Protein AF-A0A1Y2BZJ3-F1 (afdb_monomer)

Organism: NCBI:txid329046

pLDDT: mean 84.86, std 12.44, range [34.09, 96.0]

Structure (mmCIF, N/CA/C/O backbone):
data_AF-A0A1Y2BZJ3-F1
#
_entry.id   AF-A0A1Y2BZJ3-F1
#
loop_
_atom_site.group_PDB
_atom_site.id
_atom_site.type_symbol
_atom_site.label_atom_id
_atom_site.label_alt_id
_atom_site.label_comp_id
_atom_site.label_asym_id
_atom_site.label_entity_id
_atom_site.label_seq_id
_atom_site.pdbx_PDB_ins_code
_atom_site.Cartn_x
_atom_site.Cartn_y
_atom_site.Cartn_z
_atom_site.occupancy
_atom_site.B_iso_or_equiv
_atom_site.auth_seq_id
_atom_site.auth_comp_id
_atom_site.auth_asym_id
_atom_site.auth_atom_id
_atom_site.pdbx_PDB_model_num
ATOM 1 N N . MET A 1 1 ? -20.336 5.345 6.394 1.00 34.09 1 MET A N 1
ATOM 2 C CA . MET A 1 1 ? -19.245 5.404 7.391 1.00 34.09 1 MET A CA 1
ATOM 3 C C . MET A 1 1 ? -18.033 4.816 6.707 1.00 34.09 1 MET A C 1
ATOM 5 O O . MET A 1 1 ? -17.902 3.600 6.674 1.00 34.09 1 MET A O 1
ATOM 9 N N . ASP A 1 2 ? -17.204 5.658 6.100 1.00 46.62 2 ASP A N 1
ATOM 10 C CA . ASP A 1 2 ? -16.073 5.178 5.307 1.00 46.62 2 ASP A CA 1
ATOM 11 C C . ASP A 1 2 ? -14.853 5.127 6.207 1.00 46.62 2 ASP A C 1
ATOM 13 O O . ASP A 1 2 ? -14.389 6.162 6.692 1.00 46.62 2 ASP A O 1
ATOM 17 N N . CYS A 1 3 ? -14.366 3.918 6.470 1.00 55.84 3 CYS A N 1
ATOM 18 C CA . CYS A 1 3 ? -13.227 3.736 7.342 1.00 55.84 3 CYS A CA 1
ATOM 19 C C . CYS A 1 3 ? -11.933 3.623 6.541 1.00 55.84 3 CYS A C 1
ATOM 21 O O . CYS A 1 3 ? -11.613 2.575 5.982 1.00 55.84 3 CYS A O 1
ATOM 23 N N . ARG A 1 4 ? -11.217 4.748 6.449 1.00 67.31 4 ARG A N 1
ATOM 24 C CA . ARG A 1 4 ? -9.963 4.887 5.703 1.00 67.31 4 ARG A CA 1
ATOM 25 C C . ARG A 1 4 ? -8.792 4.825 6.666 1.00 67.31 4 ARG A C 1
ATOM 27 O O . ARG A 1 4 ? -8.526 5.783 7.387 1.00 67.31 4 ARG A O 1
ATOM 34 N N . HIS A 1 5 ? -8.109 3.688 6.684 1.00 76.19 5 HIS A N 1
ATOM 35 C CA . HIS A 1 5 ? -6.996 3.465 7.606 1.00 76.19 5 HIS A CA 1
ATOM 36 C C . HIS A 1 5 ? -5.624 3.635 6.962 1.00 76.19 5 HIS A C 1
ATOM 38 O O . HIS A 1 5 ? -4.676 3.894 7.692 1.00 76.19 5 HIS A O 1
ATOM 44 N N . ASP A 1 6 ? -5.521 3.549 5.629 1.00 82.62 6 ASP A N 1
ATOM 45 C CA . ASP A 1 6 ? -4.274 3.723 4.865 1.00 82.62 6 ASP A CA 1
ATOM 46 C C . ASP A 1 6 ? -3.073 2.998 5.508 1.00 82.62 6 ASP A C 1
ATOM 48 O O . ASP A 1 6 ? -2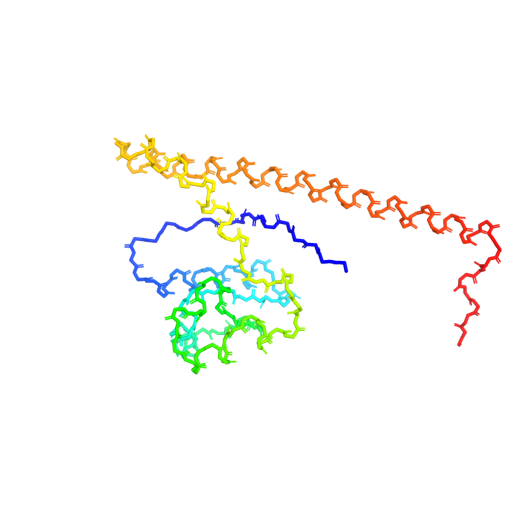.018 3.592 5.731 1.00 82.62 6 ASP A O 1
ATOM 52 N N . ILE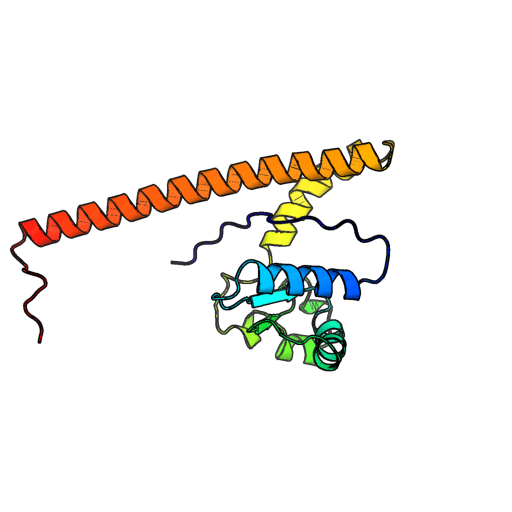 A 1 7 ? -3.272 1.734 5.89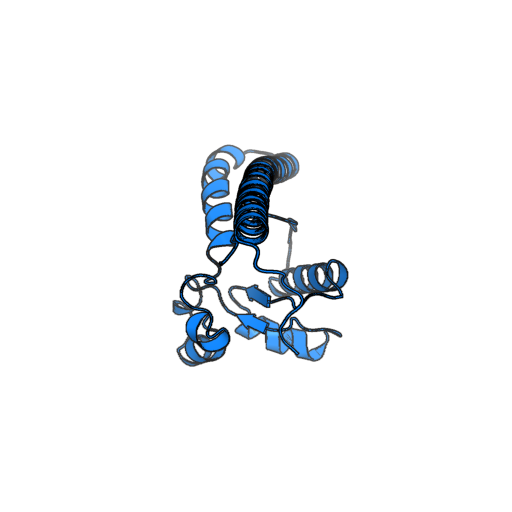7 1.00 89.19 7 ILE A N 1
ATOM 53 C CA . ILE A 1 7 ? -2.239 0.919 6.544 1.00 89.19 7 ILE A CA 1
ATOM 54 C C . ILE A 1 7 ? -1.358 0.317 5.454 1.00 89.19 7 ILE A C 1
ATOM 56 O O . ILE A 1 7 ? -1.861 -0.332 4.535 1.00 89.19 7 ILE A O 1
ATOM 60 N N . VAL A 1 8 ? -0.047 0.503 5.579 1.00 89.94 8 VAL A N 1
ATOM 61 C CA . VAL A 1 8 ? 0.931 -0.176 4.727 1.00 89.94 8 VAL A CA 1
ATOM 62 C C . VAL A 1 8 ? 1.008 -1.635 5.157 1.00 89.94 8 VAL A C 1
ATOM 64 O O . VAL A 1 8 ? 1.306 -1.923 6.312 1.00 89.94 8 VAL A O 1
ATOM 67 N N . LEU A 1 9 ? 0.700 -2.551 4.240 1.00 90.06 9 LEU A N 1
ATOM 68 C CA . LEU A 1 9 ? 0.670 -3.985 4.541 1.00 90.06 9 LEU A CA 1
ATOM 69 C C . LEU A 1 9 ? 1.942 -4.712 4.113 1.00 90.06 9 LEU A C 1
ATOM 71 O O . LEU A 1 9 ? 2.339 -5.690 4.742 1.00 90.06 9 LEU A O 1
ATOM 75 N N . ARG A 1 10 ? 2.545 -4.276 3.007 1.00 88.88 10 ARG A N 1
ATOM 76 C CA . ARG A 1 10 ? 3.713 -4.920 2.423 1.00 88.88 10 ARG A CA 1
ATOM 77 C C . ARG A 1 10 ? 4.482 -3.936 1.557 1.00 88.88 10 ARG A C 1
ATOM 79 O O . ARG A 1 10 ? 3.885 -3.078 0.910 1.00 88.88 10 ARG A O 1
ATOM 86 N N . LEU A 1 11 ? 5.796 -4.112 1.543 1.00 88.44 11 LEU A N 1
ATOM 87 C CA . LEU A 1 11 ? 6.720 -3.453 0.635 1.00 88.44 11 LEU A CA 1
ATOM 88 C C . LEU A 1 11 ? 7.351 -4.512 -0.253 1.00 88.44 11 LEU A C 1
ATOM 90 O O . LEU A 1 11 ? 7.653 -5.610 0.213 1.00 88.44 11 LEU A O 1
ATOM 94 N N . TYR A 1 12 ? 7.526 -4.174 -1.521 1.00 87.31 12 TYR A N 1
ATOM 95 C CA . TYR A 1 12 ? 8.283 -4.990 -2.453 1.00 87.31 12 TYR A CA 1
ATOM 96 C C . TYR A 1 12 ? 9.445 -4.153 -2.937 1.00 87.31 12 TYR A C 1
ATOM 98 O O . TYR A 1 12 ? 9.250 -3.006 -3.345 1.00 87.31 12 TYR A O 1
ATOM 106 N N . ASP A 1 13 ? 10.626 -4.748 -2.892 1.00 86.12 13 ASP A N 1
ATOM 107 C CA . ASP A 1 13 ? 11.761 -4.226 -3.620 1.00 86.12 13 ASP A CA 1
ATOM 108 C C . ASP A 1 13 ? 11.697 -4.777 -5.043 1.00 86.12 13 ASP A C 1
ATOM 110 O O . ASP A 1 13 ? 11.702 -5.992 -5.249 1.00 86.12 13 ASP A O 1
ATOM 114 N N . ALA A 1 14 ? 11.516 -3.888 -6.012 1.00 77.81 14 ALA A N 1
ATOM 115 C CA . ALA A 1 14 ? 11.336 -4.256 -7.406 1.00 77.81 14 ALA A CA 1
ATOM 116 C C . ALA A 1 14 ? 12.514 -3.721 -8.209 1.00 77.81 14 ALA A C 1
ATOM 118 O O . ALA A 1 14 ? 12.539 -2.549 -8.581 1.00 77.81 14 ALA A O 1
ATOM 119 N N . ASP A 1 15 ? 13.469 -4.607 -8.486 1.00 65.19 15 ASP A N 1
ATOM 120 C CA . ASP A 1 15 ? 14.669 -4.276 -9.253 1.00 65.19 15 ASP A CA 1
ATOM 121 C C . ASP A 1 15 ? 14.364 -4.126 -10.759 1.00 65.19 15 ASP A C 1
ATOM 123 O O . ASP A 1 15 ? 15.033 -3.352 -11.443 1.00 65.19 15 ASP A O 1
ATOM 127 N N . GLN A 1 16 ? 13.340 -4.817 -11.302 1.00 56.47 16 GLN A N 1
ATOM 128 C CA . GLN A 1 16 ? 12.956 -4.765 -12.728 1.00 56.47 16 GLN A CA 1
ATOM 129 C C . GLN A 1 16 ? 11.455 -5.022 -13.003 1.00 56.47 16 GLN A C 1
ATOM 131 O O . GLN A 1 16 ? 10.738 -5.575 -12.177 1.00 56.47 16 GLN A O 1
ATOM 136 N N . GLU A 1 17 ? 11.019 -4.586 -14.197 1.00 60.88 17 GLU A N 1
ATOM 137 C CA . GLU A 1 17 ? 9.669 -4.606 -14.799 1.00 60.88 17 GLU A CA 1
ATOM 138 C C . GLU A 1 17 ? 8.493 -4.131 -13.927 1.00 60.88 17 GLU A C 1
ATOM 140 O O . GLU A 1 17 ? 7.959 -4.825 -13.066 1.00 60.88 17 GLU A O 1
ATOM 145 N N . LYS A 1 18 ? 7.969 -2.947 -14.273 1.00 68.38 18 LYS A N 1
ATOM 146 C CA . LYS A 1 18 ? 6.835 -2.304 -13.585 1.00 68.38 18 LYS A CA 1
ATOM 147 C C . LYS A 1 18 ? 5.592 -3.205 -13.470 1.00 68.38 18 LYS A C 1
ATOM 149 O O . LYS A 1 18 ? 4.826 -3.048 -12.527 1.00 68.38 18 LYS A O 1
ATOM 154 N N . MET A 1 19 ? 5.387 -4.137 -14.407 1.00 80.44 19 MET A N 1
ATOM 155 C CA . MET A 1 19 ? 4.214 -5.024 -14.432 1.00 80.44 19 MET A CA 1
ATOM 156 C C . MET A 1 19 ? 4.325 -6.186 -13.436 1.00 80.44 19 MET A C 1
ATOM 158 O O . MET A 1 19 ? 3.340 -6.477 -12.761 1.00 80.44 19 MET A O 1
ATOM 162 N N . ALA A 1 20 ? 5.520 -6.758 -13.253 1.00 83.06 20 ALA A N 1
ATOM 163 C CA . ALA A 1 20 ? 5.754 -7.851 -12.306 1.00 83.06 20 ALA A CA 1
ATOM 164 C C . ALA A 1 20 ? 5.483 -7.431 -10.850 1.00 83.06 20 ALA A C 1
ATOM 166 O O . ALA A 1 20 ? 5.000 -8.222 -10.036 1.00 83.06 20 ALA A O 1
ATOM 167 N N . TYR A 1 21 ? 5.725 -6.155 -10.528 1.00 86.62 21 TYR A N 1
ATOM 168 C CA . TYR A 1 21 ? 5.347 -5.578 -9.238 1.00 86.62 21 TYR A CA 1
ATOM 169 C C . TYR A 1 21 ? 3.832 -5.647 -9.003 1.00 86.62 21 TYR A C 1
ATOM 171 O O . TYR A 1 21 ? 3.383 -6.076 -7.938 1.00 86.62 21 TYR A O 1
ATOM 179 N N . ALA A 1 22 ? 3.037 -5.242 -9.997 1.00 89.44 22 ALA A N 1
ATOM 180 C CA . ALA A 1 22 ? 1.582 -5.258 -9.889 1.00 89.44 22 ALA A CA 1
ATOM 181 C C . ALA A 1 22 ? 1.046 -6.692 -9.757 1.00 89.44 22 ALA A C 1
ATOM 183 O O . ALA A 1 22 ? 0.183 -6.932 -8.913 1.00 89.44 22 ALA A O 1
ATOM 184 N N . ASP A 1 23 ? 1.614 -7.645 -10.500 1.00 89.88 23 ASP A N 1
ATOM 185 C CA . ASP A 1 23 ? 1.273 -9.070 -10.390 1.00 89.88 23 ASP A CA 1
ATOM 186 C C . ASP A 1 23 ? 1.540 -9.606 -8.988 1.00 89.88 23 ASP A C 1
ATOM 188 O O . ASP A 1 23 ? 0.635 -10.120 -8.332 1.00 89.88 23 ASP A O 1
ATOM 192 N N . SER A 1 24 ? 2.755 -9.381 -8.486 1.00 89.12 24 SER A N 1
ATOM 193 C CA . SER A 1 24 ? 3.174 -9.818 -7.152 1.00 89.12 24 SER A CA 1
ATOM 194 C C . SER A 1 24 ? 2.285 -9.236 -6.048 1.00 89.12 24 SER A C 1
ATOM 196 O O . SER A 1 24 ? 1.983 -9.912 -5.059 1.00 89.12 24 SER A O 1
ATOM 198 N N . CYS A 1 25 ? 1.842 -7.984 -6.205 1.00 90.62 25 CYS A N 1
ATOM 199 C CA . CYS A 1 25 ? 0.903 -7.347 -5.284 1.00 90.62 25 CYS A CA 1
ATOM 200 C C . CYS A 1 25 ? -0.486 -7.992 -5.355 1.00 90.62 25 CYS A C 1
ATOM 202 O O . CYS A 1 25 ? -1.094 -8.259 -4.318 1.00 90.62 25 CYS A O 1
ATOM 204 N N . VAL A 1 26 ? -0.999 -8.237 -6.561 1.00 92.06 26 VAL A N 1
ATOM 205 C CA . VAL A 1 26 ? -2.343 -8.789 -6.777 1.00 92.06 26 VAL A CA 1
ATOM 206 C C . VAL A 1 26 ? -2.427 -10.238 -6.321 1.00 92.06 26 VAL A C 1
ATOM 208 O O . VAL A 1 26 ? -3.352 -10.579 -5.583 1.00 92.06 26 VAL A O 1
ATOM 211 N N . GLU A 1 27 ? -1.454 -11.074 -6.676 1.00 91.50 27 GLU A N 1
ATOM 212 C CA . GLU A 1 27 ? -1.380 -12.458 -6.205 1.00 91.50 27 GLU A CA 1
ATOM 213 C C . GLU A 1 27 ? -1.338 -12.517 -4.681 1.00 91.50 27 GLU A C 1
ATOM 215 O O . GLU A 1 27 ? -2.122 -13.236 -4.056 1.00 91.50 27 GLU A O 1
ATOM 220 N N . TRP A 1 28 ? -0.483 -11.703 -4.058 1.00 92.75 28 TRP A N 1
ATOM 221 C CA . TRP A 1 28 ? -0.409 -11.643 -2.606 1.00 92.75 28 TRP A CA 1
ATOM 222 C C . TRP A 1 28 ? -1.723 -11.171 -1.973 1.00 92.75 28 TRP A C 1
ATOM 224 O O . TRP A 1 28 ? -2.186 -11.793 -1.015 1.00 92.75 28 TRP A O 1
ATOM 234 N N . LEU A 1 29 ? -2.357 -10.118 -2.502 1.00 93.00 29 LEU A N 1
ATOM 235 C CA . LEU A 1 29 ? -3.630 -9.601 -1.989 1.00 93.00 29 LEU A CA 1
ATOM 236 C C . LEU A 1 29 ? -4.746 -10.648 -2.075 1.00 93.00 29 LEU A C 1
ATOM 238 O O . LEU A 1 29 ? -5.482 -10.844 -1.107 1.00 93.00 29 LEU A O 1
ATOM 242 N N . LEU A 1 30 ? -4.867 -11.329 -3.216 1.00 93.00 30 LEU A N 1
ATOM 243 C CA . LEU A 1 30 ? -5.905 -12.335 -3.444 1.00 93.00 30 LEU A CA 1
ATOM 244 C C . LEU A 1 30 ? -5.687 -13.593 -2.597 1.00 93.00 30 LEU A C 1
ATOM 246 O O . LEU A 1 30 ? -6.665 -14.173 -2.127 1.00 93.00 30 LEU A O 1
ATOM 250 N N . ASN A 1 31 ? -4.433 -13.982 -2.357 1.00 93.75 31 ASN A N 1
ATOM 251 C CA . ASN A 1 31 ? -4.098 -15.110 -1.487 1.00 93.75 31 ASN A CA 1
ATOM 252 C C . ASN A 1 31 ? -4.250 -14.770 0.002 1.00 93.75 31 ASN A C 1
ATOM 254 O O . ASN A 1 31 ? -4.669 -15.615 0.788 1.00 93.75 31 ASN A O 1
ATOM 258 N N . THR A 1 32 ? -3.952 -13.530 0.395 1.00 94.19 32 THR A N 1
ATOM 259 C CA . THR A 1 32 ? -4.079 -13.067 1.787 1.00 94.19 32 THR A CA 1
ATOM 260 C C . THR A 1 32 ? -5.541 -12.853 2.177 1.00 94.19 32 THR A C 1
ATOM 262 O O . THR A 1 32 ? -5.933 -13.124 3.312 1.00 94.19 32 THR A O 1
ATOM 265 N N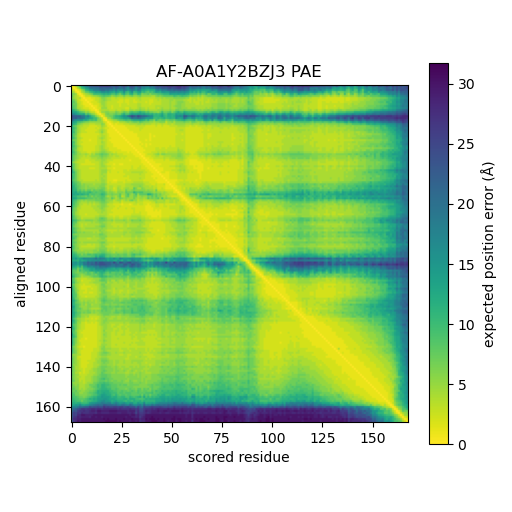 . PHE A 1 33 ? -6.377 -12.401 1.236 1.00 93.25 33 PHE A N 1
ATOM 266 C CA . PHE A 1 33 ? -7.791 -12.110 1.473 1.00 93.25 33 PHE A CA 1
ATOM 267 C C . PHE A 1 33 ? -8.718 -12.885 0.518 1.00 93.25 33 PHE A C 1
ATOM 269 O O . PHE A 1 33 ? -9.501 -12.274 -0.214 1.00 93.25 33 PHE A O 1
ATOM 276 N N . PRO A 1 34 ? -8.711 -14.232 0.549 1.00 92.81 34 PRO A N 1
ATOM 277 C CA . PRO A 1 34 ? -9.356 -15.061 -0.474 1.00 92.81 34 PRO A CA 1
ATOM 278 C C . PRO A 1 34 ? -10.883 -14.921 -0.521 1.00 92.81 34 PRO A C 1
ATOM 280 O O . PRO A 1 34 ? -11.497 -15.172 -1.559 1.00 92.81 34 PRO A O 1
ATOM 283 N N . THR A 1 35 ? -11.499 -14.510 0.591 1.00 93.31 35 THR A N 1
ATOM 284 C CA . THR A 1 35 ? -12.954 -14.341 0.743 1.00 93.31 35 THR A CA 1
ATOM 285 C C . THR A 1 35 ? -13.419 -12.893 0.599 1.00 93.31 35 THR A C 1
ATOM 287 O O . THR A 1 35 ? -14.615 -12.615 0.695 1.00 93.31 35 THR A O 1
ATOM 290 N N . ARG A 1 36 ? -12.500 -11.939 0.398 1.00 89.88 36 ARG A N 1
ATOM 291 C CA . ARG A 1 36 ? -12.828 -10.511 0.311 1.00 89.88 36 ARG A CA 1
ATOM 292 C C . ARG A 1 36 ? -12.790 -10.043 -1.137 1.00 89.88 36 ARG A C 1
ATOM 294 O O . ARG A 1 36 ? -11.965 -10.480 -1.932 1.00 89.88 36 ARG A O 1
ATOM 301 N N . ARG A 1 37 ? -13.670 -9.097 -1.475 1.00 89.69 37 ARG A N 1
ATOM 302 C CA . ARG A 1 37 ? -13.593 -8.387 -2.756 1.00 89.69 37 ARG A CA 1
ATOM 303 C C . ARG A 1 37 ? -12.446 -7.386 -2.685 1.00 89.69 37 ARG A C 1
ATOM 305 O O . ARG A 1 37 ? -12.521 -6.418 -1.933 1.00 89.69 37 ARG A O 1
ATOM 312 N N . VAL A 1 38 ? -11.396 -7.640 -3.456 1.00 89.81 38 VAL A N 1
ATOM 313 C CA . VAL A 1 38 ? -10.236 -6.750 -3.565 1.00 89.81 38 VAL A CA 1
ATOM 314 C C . VAL A 1 38 ? -10.490 -5.739 -4.679 1.00 89.81 38 VAL A C 1
ATOM 316 O O . VAL A 1 38 ? -10.753 -6.128 -5.817 1.00 89.81 38 VAL A O 1
ATOM 319 N N . ILE A 1 39 ? -10.407 -4.452 -4.345 1.00 89.50 39 ILE A N 1
ATOM 320 C CA . ILE A 1 39 ? -10.359 -3.351 -5.312 1.00 89.50 39 ILE A CA 1
ATOM 321 C C . ILE A 1 39 ? -8.900 -2.908 -5.406 1.00 89.50 39 ILE A C 1
ATOM 323 O O . ILE A 1 39 ? -8.288 -2.604 -4.383 1.00 89.50 39 ILE A O 1
ATOM 327 N N . PHE A 1 40 ? -8.344 -2.890 -6.614 1.00 90.25 40 PHE A N 1
ATOM 328 C CA . PHE A 1 40 ? -6.922 -2.648 -6.842 1.00 90.25 40 PHE A CA 1
ATOM 329 C C . PHE A 1 40 ? -6.686 -1.333 -7.594 1.00 90.25 40 PHE A C 1
ATOM 331 O O . PHE A 1 40 ? -7.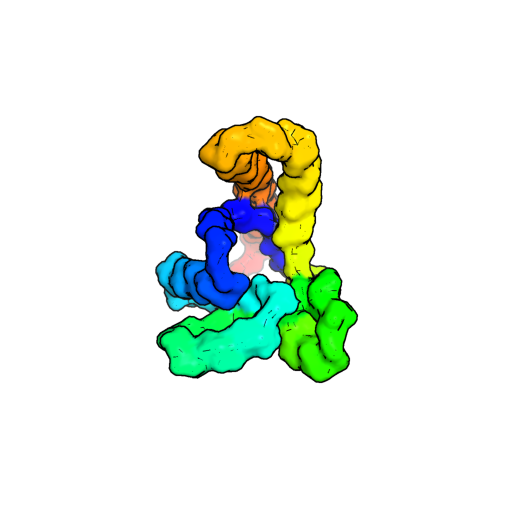175 -1.140 -8.705 1.00 90.25 40 PHE A O 1
ATOM 338 N N . GLY A 1 41 ? -5.943 -0.415 -6.974 1.00 90.31 41 GLY A N 1
ATOM 339 C CA . GLY A 1 41 ? -5.540 0.852 -7.582 1.00 90.31 41 GLY A CA 1
ATOM 340 C C . GLY A 1 41 ? -4.094 0.788 -8.061 1.00 90.31 41 GLY A C 1
ATOM 341 O O . GLY A 1 41 ? -3.224 0.433 -7.268 1.00 90.31 41 GLY A O 1
ATOM 342 N N . TYR A 1 42 ? -3.827 1.139 -9.320 1.00 91.06 42 TYR A N 1
ATOM 343 C CA . TYR A 1 42 ? -2.464 1.176 -9.861 1.00 91.06 42 TYR A CA 1
ATOM 344 C C . TYR A 1 42 ? -2.313 2.244 -10.949 1.00 91.06 42 TYR A C 1
ATOM 346 O O . TYR A 1 42 ? -3.198 2.413 -11.788 1.00 91.06 42 TYR A O 1
ATOM 354 N N . ASP A 1 43 ? -1.186 2.954 -10.961 1.00 90.00 43 ASP A N 1
ATOM 355 C CA . ASP A 1 43 ? -1.007 4.142 -11.810 1.00 90.00 43 ASP A CA 1
ATOM 356 C C . ASP A 1 43 ? -1.135 3.817 -13.298 1.00 90.00 43 ASP A C 1
ATOM 358 O O . ASP A 1 43 ? -1.779 4.536 -14.052 1.00 90.00 43 ASP A O 1
ATOM 362 N N . VAL A 1 44 ? -0.592 2.674 -13.720 1.00 90.44 44 VAL A N 1
ATOM 363 C CA . VAL A 1 44 ? -0.658 2.213 -15.113 1.00 90.44 44 VAL A CA 1
ATOM 364 C C . VAL A 1 44 ? -1.529 0.969 -15.268 1.00 90.44 44 VAL A C 1
ATOM 366 O O . VAL A 1 44 ? -1.259 0.107 -16.108 1.00 90.44 44 VAL A O 1
ATOM 369 N N . VAL A 1 45 ? -2.620 0.887 -14.493 1.00 91.62 45 VAL A N 1
ATOM 370 C CA . VAL A 1 45 ? -3.554 -0.253 -14.535 1.00 91.62 45 VAL A CA 1
ATOM 371 C C . VAL A 1 45 ? -4.124 -0.500 -15.931 1.00 91.62 45 VAL A C 1
ATOM 373 O O . VAL A 1 45 ? -4.383 -1.641 -16.292 1.00 91.62 45 VAL A O 1
ATOM 376 N N . CYS A 1 46 ? -4.259 0.549 -16.751 1.00 91.25 46 CYS A N 1
ATOM 377 C CA . CYS A 1 46 ? -4.744 0.442 -18.125 1.00 91.25 46 CYS A CA 1
ATOM 378 C C . CYS A 1 46 ? -3.826 -0.385 -19.037 1.00 91.25 46 CYS A C 1
ATOM 380 O O . CYS A 1 46 ? -4.302 -0.962 -20.011 1.00 91.25 46 CYS A O 1
ATOM 382 N N . LYS A 1 47 ? -2.526 -0.448 -18.724 1.00 90.62 47 LYS A N 1
ATOM 383 C CA . LYS A 1 47 ? -1.558 -1.310 -19.412 1.00 90.62 47 LYS A CA 1
ATOM 384 C C . LYS A 1 47 ? -1.515 -2.686 -18.761 1.00 90.62 47 LYS A C 1
ATOM 386 O O . LYS A 1 47 ? -1.568 -3.694 -19.457 1.00 90.62 47 LYS A O 1
ATOM 391 N N . TRP A 1 48 ? -1.475 -2.707 -17.430 1.00 92.12 48 TRP A N 1
ATOM 392 C CA . TRP A 1 48 ? -1.391 -3.940 -16.656 1.00 92.12 48 TRP A CA 1
ATOM 393 C C . TRP A 1 48 ? -2.588 -4.865 -16.894 1.00 92.12 48 TRP A C 1
ATOM 395 O O . TRP A 1 48 ? -2.381 -6.047 -17.104 1.00 92.12 48 TRP A O 1
ATOM 405 N N . ILE A 1 49 ? -3.825 -4.358 -16.948 1.00 91.12 49 ILE A N 1
ATOM 406 C CA . ILE A 1 49 ? -5.018 -5.213 -17.063 1.00 91.12 49 ILE A CA 1
ATOM 407 C C . ILE A 1 49 ? -5.037 -6.050 -18.350 1.00 91.12 49 ILE A C 1
ATOM 409 O O . ILE A 1 49 ? -5.479 -7.193 -18.329 1.00 91.12 49 ILE A O 1
ATOM 413 N N . SER A 1 50 ? -4.533 -5.500 -19.459 1.00 86.69 50 SER A N 1
ATOM 414 C CA . SER A 1 50 ? -4.437 -6.209 -20.740 1.00 86.69 50 SER A CA 1
ATOM 415 C C . SER A 1 50 ? -3.392 -7.320 -20.693 1.00 86.69 50 SER A C 1
ATOM 417 O O . SER A 1 50 ? -3.591 -8.370 -21.292 1.00 86.69 50 SER A O 1
ATOM 419 N N . HIS A 1 51 ? -2.294 -7.082 -19.971 1.00 86.44 51 HIS A N 1
ATOM 420 C CA . HIS A 1 51 ? -1.269 -8.081 -19.700 1.00 86.44 51 HIS A CA 1
ATOM 421 C C . HIS A 1 51 ? -1.859 -9.158 -18.772 1.00 86.44 51 HIS A C 1
ATOM 423 O O . HIS A 1 51 ? -2.005 -10.306 -19.178 1.00 86.44 51 HIS A O 1
ATOM 429 N N . ALA A 1 52 ? -2.307 -8.768 -17.579 1.00 87.25 52 ALA A N 1
ATOM 430 C CA . ALA A 1 52 ? -2.848 -9.628 -16.532 1.00 87.25 52 ALA A CA 1
ATOM 431 C C . ALA A 1 52 ? -3.980 -10.551 -16.999 1.00 87.25 52 ALA A C 1
ATOM 433 O O . ALA A 1 52 ? -4.011 -11.719 -16.624 1.00 87.25 52 ALA A O 1
ATOM 434 N N . ALA A 1 53 ? -4.895 -10.061 -17.840 1.00 83.00 53 ALA A N 1
ATOM 435 C CA . ALA A 1 53 ? -6.002 -10.867 -18.356 1.00 83.00 53 ALA A CA 1
ATOM 436 C C . ALA A 1 53 ? -5.549 -12.067 -19.208 1.00 83.00 53 ALA A C 1
ATOM 438 O O . ALA A 1 53 ? -6.332 -12.995 -19.396 1.00 83.00 53 ALA A O 1
ATOM 439 N N . ALA A 1 54 ? -4.315 -12.061 -19.721 1.00 80.69 54 ALA A N 1
ATOM 440 C CA . ALA A 1 54 ? -3.788 -13.147 -20.537 1.00 80.69 54 ALA A CA 1
ATOM 441 C C . ALA A 1 54 ? -3.201 -14.309 -19.716 1.00 80.69 54 ALA A C 1
ATOM 443 O O . ALA A 1 54 ? -3.137 -15.421 -20.235 1.00 80.69 54 ALA A O 1
ATOM 444 N N . TYR A 1 55 ? -2.768 -14.082 -18.468 1.00 79.75 55 TYR A N 1
ATOM 445 C CA . TYR A 1 55 ? -2.047 -15.105 -17.688 1.00 79.75 55 TYR A CA 1
ATOM 446 C C . TYR A 1 55 ? -2.426 -15.203 -16.204 1.00 79.75 55 TYR A C 1
ATOM 448 O O . TYR A 1 55 ? -2.172 -16.246 -15.602 1.00 79.75 55 TYR A O 1
ATOM 456 N N . LEU A 1 56 ? -3.037 -14.185 -15.586 1.00 82.81 56 LEU A N 1
ATOM 457 C CA . LEU A 1 56 ? -3.459 -14.294 -14.188 1.00 82.81 56 LEU A CA 1
ATOM 458 C C . LEU A 1 56 ? -4.714 -15.161 -14.068 1.00 82.81 56 LEU A C 1
ATOM 460 O O . LEU A 1 56 ? -5.750 -14.891 -14.672 1.00 82.81 56 LEU A O 1
ATOM 464 N N . LEU A 1 57 ? -4.644 -16.167 -13.193 1.00 80.62 57 LEU A N 1
ATOM 465 C CA . LEU A 1 57 ? -5.762 -17.070 -12.893 1.00 80.62 57 LEU A CA 1
ATOM 466 C C . LEU A 1 57 ? -6.935 -16.361 -12.205 1.00 80.62 57 LEU A C 1
ATOM 468 O O . LEU A 1 57 ? -8.081 -16.802 -12.293 1.00 80.62 57 LEU A O 1
ATOM 472 N N . ARG A 1 58 ? -6.646 -15.292 -11.455 1.00 87.38 58 ARG A N 1
ATOM 473 C CA . ARG A 1 58 ? -7.630 -14.518 -10.697 1.00 87.38 58 ARG A CA 1
ATOM 474 C C . ARG A 1 58 ? -7.322 -13.038 -10.834 1.00 87.38 58 ARG A C 1
ATOM 476 O O . ARG A 1 58 ? -6.189 -12.616 -10.630 1.00 87.38 58 ARG A O 1
ATOM 483 N N . LEU A 1 59 ? -8.359 -12.256 -11.110 1.00 89.31 59 LEU A N 1
ATOM 484 C CA . LEU A 1 59 ? -8.281 -10.801 -11.155 1.00 89.31 59 LEU A CA 1
ATOM 485 C C . LEU A 1 59 ? -8.964 -10.183 -9.926 1.00 89.31 59 LEU A C 1
ATOM 487 O O . LEU A 1 59 ? -9.868 -10.796 -9.344 1.00 89.31 59 LEU A O 1
ATOM 491 N N . PRO A 1 60 ? -8.558 -8.966 -9.521 1.00 90.88 60 PRO A N 1
ATOM 492 C CA . PRO A 1 60 ? -9.292 -8.179 -8.539 1.00 90.88 60 PRO A CA 1
ATOM 493 C C . PRO A 1 60 ? -10.748 -7.982 -8.969 1.00 90.88 60 PRO A C 1
ATOM 495 O O . PRO A 1 60 ? -11.060 -7.957 -10.159 1.00 90.88 60 PRO A O 1
ATOM 498 N N . PHE A 1 61 ? -11.639 -7.773 -7.999 1.00 90.12 61 PHE A N 1
ATOM 499 C CA . PHE A 1 61 ? -13.050 -7.486 -8.277 1.00 90.12 61 PHE A CA 1
ATOM 500 C C . PHE A 1 61 ? -13.211 -6.226 -9.135 1.00 90.12 61 PHE A C 1
ATOM 502 O O . PHE A 1 61 ? -14.104 -6.142 -9.972 1.00 90.12 61 PHE A O 1
ATOM 509 N N . MET A 1 62 ? -12.350 -5.237 -8.903 1.00 89.75 62 MET A N 1
ATOM 510 C CA . MET A 1 62 ? -12.379 -3.961 -9.596 1.00 89.75 62 MET A CA 1
ATOM 511 C C . MET A 1 62 ? -10.985 -3.352 -9.618 1.00 89.75 62 MET A C 1
ATOM 513 O O . MET A 1 62 ? -10.190 -3.568 -8.700 1.00 89.75 62 MET A O 1
ATOM 517 N N . VAL A 1 63 ? -10.711 -2.574 -10.662 1.00 91.31 63 VAL A N 1
ATOM 518 C CA . VAL A 1 63 ? -9.428 -1.908 -10.859 1.00 91.31 63 VAL A CA 1
ATOM 519 C C . VAL A 1 63 ? -9.632 -0.441 -11.209 1.00 91.31 63 VAL A C 1
ATOM 521 O O . VAL A 1 63 ? -10.589 -0.105 -11.904 1.00 91.31 63 VAL A O 1
ATOM 524 N N . PHE A 1 64 ? -8.751 0.437 -10.741 1.00 91.12 64 PHE A N 1
ATOM 525 C CA . PHE A 1 64 ? -8.828 1.868 -11.041 1.00 91.12 64 PHE A CA 1
ATOM 526 C C . PHE A 1 64 ? -7.439 2.516 -11.074 1.00 91.12 64 PHE A C 1
ATOM 528 O O . PHE A 1 64 ? -6.467 1.956 -10.568 1.00 91.12 64 PHE A O 1
ATOM 535 N N . ILE A 1 65 ? -7.349 3.701 -11.676 1.00 91.38 65 ILE A N 1
ATOM 536 C CA . ILE A 1 65 ? -6.158 4.556 -11.608 1.00 91.38 65 ILE A CA 1
ATOM 537 C C . ILE A 1 65 ? -6.382 5.576 -10.485 1.00 91.38 65 ILE A C 1
ATOM 539 O O . ILE A 1 65 ? -7.431 6.223 -10.482 1.00 91.38 65 ILE A O 1
ATOM 543 N N . PRO A 1 66 ? -5.446 5.754 -9.535 1.00 89.38 66 PRO A N 1
ATOM 544 C CA . PRO A 1 66 ? -5.559 6.775 -8.495 1.00 89.38 66 PRO A CA 1
ATOM 545 C C . PRO A 1 66 ? -5.841 8.174 -9.062 1.00 89.38 66 PRO A C 1
ATOM 547 O O . PRO A 1 66 ? -5.361 8.533 -10.136 1.00 89.38 66 PRO A O 1
ATOM 550 N N . ALA A 1 67 ? -6.605 8.990 -8.334 1.00 86.31 67 ALA A N 1
ATOM 551 C CA . ALA A 1 67 ? -7.117 10.270 -8.826 1.00 86.31 67 ALA A CA 1
ATOM 552 C C . ALA A 1 67 ? -6.020 11.270 -9.222 1.00 86.31 67 ALA A C 1
ATOM 554 O O . ALA A 1 67 ? -6.227 12.049 -10.144 1.00 86.31 67 ALA A O 1
ATOM 555 N N . LEU A 1 68 ? -4.853 11.244 -8.569 1.00 83.50 68 LEU A N 1
ATOM 556 C CA . LEU A 1 68 ? -3.735 12.111 -8.960 1.00 83.50 68 LEU A CA 1
ATOM 557 C C . LEU A 1 68 ? -3.063 11.653 -10.264 1.00 83.50 68 LEU A C 1
ATOM 559 O O . LEU A 1 68 ? -2.544 12.484 -11.002 1.00 83.50 68 LEU A O 1
ATOM 563 N N . HIS A 1 69 ? -3.126 10.359 -10.581 1.00 88.56 69 HIS A N 1
ATOM 564 C CA . HIS A 1 69 ? -2.504 9.788 -11.775 1.00 88.56 69 HIS A CA 1
ATOM 565 C C . HIS A 1 69 ? -3.453 9.727 -12.971 1.00 88.56 69 HIS A C 1
ATOM 567 O O . HIS A 1 69 ? -3.009 9.867 -14.107 1.00 88.56 69 HIS A O 1
ATOM 573 N N . VAL A 1 70 ? -4.764 9.586 -12.752 1.00 90.19 70 VAL A N 1
ATOM 574 C CA . VAL A 1 70 ? -5.727 9.389 -13.845 1.00 90.19 70 VAL A CA 1
ATOM 575 C C . VAL A 1 70 ? -5.711 10.543 -14.854 1.00 90.19 70 VAL A C 1
ATOM 577 O O 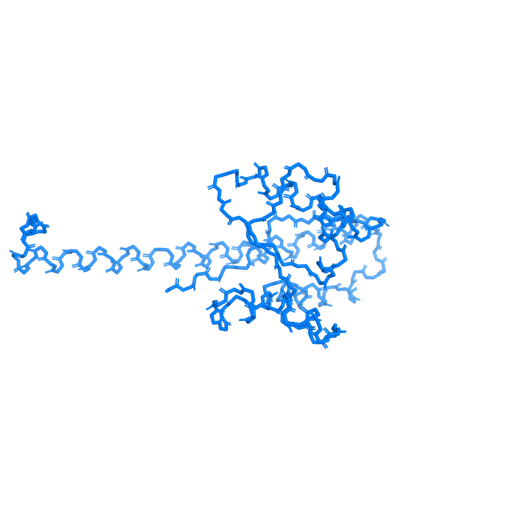. VAL A 1 70 ? -5.791 10.303 -16.057 1.00 90.19 70 VAL A O 1
ATOM 580 N N . TYR A 1 71 ? -5.530 11.784 -14.395 1.00 89.56 71 TYR A N 1
ATOM 581 C CA . TYR A 1 71 ? -5.527 12.964 -15.265 1.00 89.56 71 TYR A CA 1
ATOM 582 C C . TYR A 1 71 ? -4.297 13.058 -16.175 1.00 89.56 71 TYR A C 1
ATOM 584 O O . TYR A 1 71 ? -4.351 13.745 -17.191 1.00 89.56 71 TYR A O 1
ATOM 592 N N . ALA A 1 72 ? -3.215 12.336 -15.863 1.00 91.12 72 ALA A N 1
ATOM 593 C CA . ALA A 1 72 ? -2.055 12.219 -16.746 1.00 91.12 72 ALA A CA 1
ATOM 594 C C . ALA A 1 72 ? -2.297 11.249 -17.921 1.00 91.12 72 ALA A C 1
ATOM 596 O O . ALA A 1 72 ? -1.487 11.177 -18.845 1.00 91.12 72 ALA A O 1
ATOM 597 N N . HIS A 1 73 ? -3.398 10.492 -17.906 1.00 93.12 73 HIS A N 1
ATOM 598 C CA . HIS A 1 73 ? -3.766 9.572 -18.978 1.00 93.12 73 HIS A CA 1
ATOM 599 C C . HIS A 1 73 ? -4.742 10.214 -19.972 1.00 93.12 73 HIS A C 1
ATOM 601 O O . HIS A 1 73 ? -5.435 11.182 -19.666 1.00 93.12 73 HIS A O 1
ATOM 607 N N . GLY A 1 74 ? -4.845 9.628 -21.169 1.00 94.00 74 GLY A N 1
ATOM 608 C CA . GLY A 1 74 ? -5.828 10.045 -22.169 1.00 94.00 74 GLY A CA 1
ATOM 609 C C . GLY A 1 74 ? -7.277 9.880 -21.691 1.00 94.00 74 GLY A C 1
ATOM 610 O O . GLY A 1 74 ? -7.571 9.049 -20.829 1.00 94.00 74 GLY A O 1
ATOM 611 N N . ILE A 1 75 ? -8.195 10.635 -22.302 1.00 93.06 75 ILE A N 1
ATOM 612 C CA . ILE A 1 75 ? -9.622 10.703 -21.928 1.00 93.06 75 ILE A CA 1
ATOM 613 C C . ILE A 1 75 ? -10.264 9.310 -21.842 1.00 93.06 75 ILE A C 1
ATOM 615 O O . ILE A 1 75 ? -11.006 9.024 -20.908 1.00 93.06 75 ILE A O 1
ATOM 619 N N . SER A 1 76 ? -9.923 8.401 -22.759 1.00 92.62 76 SER A N 1
ATOM 620 C CA . SER A 1 76 ? -10.429 7.023 -22.736 1.00 92.62 76 SER A CA 1
ATOM 621 C C . SER A 1 76 ? -10.069 6.274 -21.446 1.00 92.62 76 SER A C 1
ATOM 623 O O . SER A 1 76 ? -10.907 5.565 -20.890 1.00 92.62 76 SER A O 1
ATOM 625 N N . CYS A 1 77 ? -8.850 6.457 -20.929 1.00 92.50 77 CYS A N 1
ATOM 626 C CA . CYS A 1 77 ? -8.426 5.883 -19.654 1.00 92.50 77 CYS A CA 1
ATOM 627 C C . CYS A 1 77 ? -9.112 6.572 -18.472 1.00 92.50 77 CYS A C 1
ATOM 629 O O . CYS A 1 77 ? -9.484 5.889 -17.524 1.00 92.50 77 CYS A O 1
ATOM 631 N N . GLN A 1 78 ? -9.321 7.889 -18.537 1.00 90.94 78 GLN A N 1
ATOM 632 C CA . GLN A 1 78 ? -10.031 8.631 -17.491 1.00 90.94 78 GLN A CA 1
ATOM 633 C C . GLN A 1 78 ? -11.477 8.154 -17.341 1.00 90.94 78 GLN A C 1
ATOM 635 O O . GLN A 1 78 ? -11.929 7.867 -16.233 1.00 90.94 78 GLN A O 1
ATOM 640 N N . CYS A 1 79 ? -12.187 7.980 -18.456 1.00 90.44 79 CYS A N 1
ATOM 641 C CA . CYS A 1 79 ? -13.544 7.446 -18.444 1.00 90.44 79 CYS A CA 1
ATOM 642 C C . CYS A 1 79 ? -13.575 5.984 -17.979 1.00 90.44 79 CYS A C 1
ATOM 644 O O . CYS A 1 79 ? -14.455 5.603 -17.218 1.00 90.44 79 CYS A O 1
ATOM 646 N N . ARG A 1 80 ? -12.618 5.155 -18.407 1.00 90.94 80 ARG A N 1
ATOM 647 C CA . ARG A 1 80 ? -12.660 3.711 -18.135 1.00 90.94 80 ARG A CA 1
ATOM 648 C C . ARG A 1 80 ? -12.130 3.303 -16.764 1.00 90.94 80 ARG A C 1
ATOM 650 O O . ARG A 1 80 ? -12.618 2.326 -16.216 1.00 90.94 80 ARG A O 1
ATOM 657 N N . PHE A 1 81 ? -11.114 3.990 -16.250 1.00 90.88 81 PHE A N 1
ATOM 658 C CA . PHE A 1 81 ? -10.393 3.604 -15.033 1.00 90.88 81 PHE A CA 1
ATOM 659 C C . PHE A 1 81 ? -10.390 4.693 -13.961 1.00 90.88 81 PHE A C 1
ATOM 661 O O . PHE A 1 81 ? -9.810 4.493 -12.894 1.00 90.88 81 PHE A O 1
ATOM 668 N N . GLY A 1 82 ? -11.012 5.844 -14.221 1.00 89.06 82 GLY A N 1
ATOM 669 C CA . GLY A 1 82 ? -11.107 6.910 -13.238 1.00 89.06 82 GLY A CA 1
ATOM 670 C C . GLY A 1 82 ? -11.892 6.465 -12.006 1.00 89.06 82 GLY A C 1
ATOM 671 O O . GLY A 1 82 ? -12.927 5.807 -12.145 1.00 89.06 82 GLY A O 1
ATOM 672 N N . PRO A 1 83 ? -11.445 6.840 -10.796 1.00 85.19 83 PRO A N 1
ATOM 673 C CA . PRO A 1 83 ? -12.068 6.384 -9.559 1.00 85.19 83 PRO A CA 1
ATOM 674 C C . PRO A 1 83 ? -13.521 6.862 -9.471 1.00 85.19 83 PRO A C 1
ATOM 676 O O . PRO A 1 83 ? -14.393 6.107 -9.058 1.00 85.19 83 PRO A O 1
ATOM 679 N N . HIS A 1 84 ? -13.798 8.074 -9.960 1.00 79.00 84 HIS A N 1
ATOM 680 C CA . HIS A 1 84 ? -15.146 8.637 -10.025 1.00 79.00 84 HIS A CA 1
ATOM 681 C C . HIS A 1 84 ? -16.083 7.864 -10.959 1.00 79.00 84 HIS A C 1
ATOM 683 O O . HIS A 1 84 ? -17.271 7.748 -10.669 1.00 79.00 84 HIS A O 1
ATOM 689 N N . THR A 1 85 ? -15.556 7.320 -12.056 1.00 78.06 85 THR A N 1
ATOM 690 C CA . THR A 1 85 ? -16.364 6.641 -13.075 1.00 78.06 85 THR A CA 1
ATOM 691 C C . THR A 1 85 ? -16.560 5.163 -12.758 1.00 78.06 85 THR A C 1
ATOM 693 O O . THR A 1 85 ? -17.656 4.639 -12.915 1.00 78.06 85 THR A O 1
ATOM 696 N N . VAL A 1 86 ? -15.505 4.486 -12.296 1.00 77.12 86 VAL A N 1
ATOM 697 C CA . VAL A 1 86 ? -15.521 3.040 -12.041 1.00 77.12 86 VAL A CA 1
ATOM 698 C C . VAL A 1 86 ? -16.244 2.698 -10.750 1.00 77.12 86 VAL A C 1
ATOM 700 O O . VAL A 1 86 ? -16.923 1.675 -10.676 1.00 77.12 86 VAL A O 1
ATOM 703 N N . MET A 1 87 ? -16.079 3.518 -9.713 1.00 67.81 87 MET A N 1
ATOM 704 C CA . MET A 1 87 ? -16.506 3.101 -8.389 1.00 67.81 87 MET A CA 1
ATOM 705 C C . MET A 1 87 ? -17.934 3.528 -8.051 1.00 67.81 87 MET A C 1
ATOM 707 O O . MET A 1 87 ? -18.548 2.871 -7.219 1.00 67.81 87 MET A O 1
ATOM 711 N N . GLY A 1 88 ? -18.479 4.626 -8.594 1.00 63.22 88 GLY A N 1
ATOM 712 C CA . GLY A 1 88 ? -19.725 5.229 -8.070 1.00 63.22 88 GLY A CA 1
ATOM 713 C C . GLY A 1 88 ? -19.656 5.609 -6.572 1.00 63.22 88 GLY A C 1
ATOM 714 O O . GLY A 1 88 ? -20.589 6.181 -6.014 1.00 63.22 88 GLY A O 1
ATOM 715 N N . LEU A 1 89 ? -18.530 5.300 -5.923 1.00 50.38 89 LEU A N 1
ATOM 716 C CA . LEU A 1 89 ? -18.110 5.692 -4.598 1.00 50.38 89 LEU A CA 1
ATOM 717 C C . LEU A 1 89 ? -17.695 7.155 -4.735 1.00 50.38 89 LEU A C 1
ATOM 719 O O . LEU A 1 89 ? -16.875 7.491 -5.590 1.00 50.38 89 LEU A O 1
ATOM 723 N N . GLY A 1 90 ? -18.295 8.040 -3.942 1.00 53.28 90 GLY A N 1
ATOM 724 C CA . GLY A 1 90 ? -17.929 9.455 -3.923 1.00 53.28 90 GLY A CA 1
ATOM 725 C C . GLY A 1 90 ? -16.452 9.686 -3.562 1.00 53.28 90 GLY A C 1
ATOM 726 O O . GLY A 1 90 ? -15.645 8.763 -3.493 1.00 53.28 90 GLY A O 1
ATOM 727 N N . PHE A 1 91 ? -16.098 10.940 -3.272 1.00 57.47 91 PHE A N 1
ATOM 728 C CA . PHE A 1 91 ? -14.742 11.439 -2.958 1.00 57.47 91 PHE A CA 1
ATOM 729 C C . PHE A 1 91 ? -13.923 10.677 -1.883 1.00 57.47 91 PHE A C 1
ATOM 731 O O . PHE A 1 91 ? -12.817 11.093 -1.540 1.00 57.47 91 PHE A O 1
ATOM 738 N N . SER A 1 92 ? -14.434 9.598 -1.293 1.00 60.78 92 SER A N 1
ATOM 739 C CA . SER A 1 92 ? -13.767 8.852 -0.238 1.00 60.78 92 SER A CA 1
ATOM 740 C C . SER A 1 92 ? -12.686 7.885 -0.741 1.00 60.78 92 SER A C 1
ATOM 742 O O . SER A 1 92 ? -11.620 7.827 -0.131 1.00 60.78 92 SER A O 1
ATOM 744 N N . MET A 1 93 ? -12.871 7.165 -1.850 1.00 65.00 93 MET A N 1
ATOM 745 C CA . MET A 1 93 ? -11.865 6.217 -2.362 1.00 65.00 93 MET A CA 1
ATOM 746 C C . MET A 1 93 ? -11.211 6.743 -3.642 1.00 65.00 93 MET A C 1
ATOM 748 O O . MET A 1 93 ? -11.622 6.414 -4.744 1.00 65.00 93 MET A O 1
ATOM 752 N N . ASN A 1 94 ? -10.181 7.578 -3.502 1.00 73.50 94 ASN A N 1
ATOM 753 C CA . ASN A 1 94 ? -9.477 8.206 -4.628 1.00 73.50 94 ASN A CA 1
ATOM 754 C C . ASN A 1 94 ? -8.023 7.726 -4.809 1.00 73.50 94 ASN A C 1
ATOM 756 O O . ASN A 1 94 ? -7.350 8.155 -5.742 1.00 73.50 94 ASN A O 1
ATOM 760 N N . GLY A 1 95 ? -7.539 6.820 -3.954 1.00 74.75 95 GLY A N 1
ATOM 761 C CA . GLY A 1 95 ? -6.172 6.289 -4.024 1.00 74.75 95 GLY A CA 1
ATOM 762 C C . GLY A 1 95 ? -5.101 7.148 -3.339 1.00 74.75 95 GLY A C 1
ATOM 763 O O . GLY A 1 95 ? -3.929 6.806 -3.405 1.00 74.75 95 GLY A O 1
ATOM 764 N N . GLU A 1 96 ? -5.471 8.210 -2.615 1.00 77.75 96 GLU A N 1
ATOM 765 C CA . GLU A 1 96 ? -4.518 9.078 -1.894 1.00 77.75 96 GLU A CA 1
ATOM 766 C C . GLU A 1 96 ? -3.731 8.395 -0.763 1.00 77.75 96 GLU A C 1
ATOM 768 O O . GLU A 1 96 ? -2.746 8.952 -0.281 1.00 77.75 96 GLU A O 1
ATOM 773 N N . GLY A 1 97 ? -4.172 7.230 -0.277 1.00 80.31 97 GLY A N 1
ATOM 774 C CA . GLY A 1 97 ? -3.518 6.547 0.844 1.00 80.31 97 GLY A CA 1
ATOM 775 C C . GLY A 1 97 ? -2.033 6.279 0.577 1.00 80.31 97 GLY A C 1
ATOM 776 O O . GLY A 1 97 ? -1.201 6.547 1.443 1.00 80.31 97 GLY A O 1
ATOM 777 N N . VAL A 1 98 ? -1.706 5.855 -0.649 1.00 81.81 98 VAL A N 1
ATOM 778 C CA . VAL A 1 98 ? -0.325 5.622 -1.106 1.00 81.81 98 VAL A CA 1
ATOM 779 C C . VAL A 1 98 ? 0.475 6.928 -1.145 1.00 81.81 98 VAL A C 1
ATOM 781 O O . VAL A 1 98 ? 1.618 6.975 -0.695 1.00 81.81 98 VAL A O 1
ATOM 784 N N . GLU A 1 99 ? -0.142 8.026 -1.575 1.00 83.81 99 GLU A N 1
ATOM 785 C CA . GLU A 1 99 ? 0.509 9.340 -1.626 1.00 83.81 99 GLU A CA 1
ATOM 786 C C . GLU A 1 99 ? 0.820 9.893 -0.236 1.00 83.81 99 GLU A C 1
ATOM 788 O O . GLU A 1 99 ? 1.856 10.523 -0.015 1.00 83.81 99 GLU A O 1
ATOM 793 N N . ARG A 1 100 ? -0.034 9.600 0.752 1.00 86.62 100 ARG A N 1
ATOM 794 C CA . ARG A 1 100 ? 0.242 9.948 2.150 1.00 86.62 100 ARG A CA 1
ATOM 795 C C . ARG A 1 100 ? 1.462 9.205 2.693 1.00 86.62 100 ARG A C 1
ATOM 797 O O . ARG A 1 100 ? 2.258 9.828 3.399 1.00 86.62 100 ARG A O 1
ATOM 804 N N . SER A 1 101 ? 1.630 7.919 2.378 1.00 87.88 101 SER A N 1
ATOM 805 C CA . SER A 1 101 ? 2.855 7.187 2.731 1.00 87.88 101 SER A CA 1
ATOM 806 C C . SER A 1 101 ? 4.071 7.706 1.960 1.00 87.88 101 SER A C 1
ATOM 808 O O . SER A 1 101 ? 5.113 7.941 2.572 1.00 87.88 101 SER A O 1
ATOM 810 N N . ASN A 1 102 ? 3.932 8.006 0.665 1.00 87.06 102 ASN A N 1
ATOM 811 C CA . ASN A 1 102 ? 5.014 8.561 -0.154 1.00 87.06 102 ASN A CA 1
ATOM 812 C C . ASN A 1 102 ? 5.486 9.923 0.370 1.00 87.06 102 ASN A C 1
ATOM 814 O O . ASN A 1 102 ? 6.683 10.170 0.469 1.00 87.06 102 ASN A O 1
ATOM 818 N N . SER A 1 103 ? 4.564 10.793 0.791 1.00 89.31 103 SER A N 1
ATOM 819 C CA . SER A 1 103 ? 4.877 12.091 1.405 1.00 89.31 103 SER A CA 1
ATOM 820 C C . SER A 1 103 ? 5.616 11.964 2.744 1.00 89.31 103 SER A C 1
ATOM 822 O O . SER A 1 103 ? 6.371 12.855 3.139 1.00 89.31 103 SER A O 1
ATOM 824 N N . ARG A 1 104 ? 5.409 10.863 3.477 1.00 89.88 104 ARG A N 1
ATOM 825 C CA . ARG A 1 104 ? 6.180 10.570 4.693 1.00 89.88 104 ARG A CA 1
ATOM 826 C C . ARG A 1 104 ? 7.587 10.106 4.342 1.00 89.88 104 ARG A C 1
ATOM 828 O O . ARG A 1 104 ? 8.538 10.660 4.886 1.00 89.88 104 ARG A O 1
ATOM 835 N N . LEU A 1 105 ? 7.701 9.168 3.405 1.00 90.44 105 LEU A N 1
ATOM 836 C CA . LEU A 1 105 ? 8.982 8.661 2.914 1.00 90.44 105 LEU A CA 1
ATOM 837 C C . LEU A 1 105 ? 9.834 9.733 2.237 1.00 90.44 105 LEU A C 1
ATOM 839 O O . LEU A 1 105 ? 11.047 9.736 2.401 1.00 90.44 105 LEU A O 1
ATOM 843 N N . SER A 1 106 ? 9.236 10.679 1.513 1.00 91.12 106 SER A N 1
ATOM 844 C CA . SER A 1 106 ? 9.997 11.700 0.783 1.00 91.12 106 SER A CA 1
ATOM 845 C C . SER A 1 106 ? 10.922 12.520 1.686 1.00 91.12 106 SER A C 1
ATOM 847 O O . SER A 1 106 ? 11.978 12.970 1.246 1.00 91.12 106 SER A O 1
ATOM 849 N N . LYS A 1 107 ? 10.573 12.642 2.972 1.00 89.56 107 LYS A N 1
ATOM 850 C CA . LYS A 1 107 ? 11.382 13.318 3.990 1.00 89.56 107 LYS A CA 1
ATOM 851 C C . LYS A 1 107 ? 12.654 12.550 4.359 1.00 89.56 107 LYS A C 1
ATOM 853 O O . LYS A 1 107 ? 13.620 13.189 4.763 1.00 89.56 107 LYS A O 1
ATOM 858 N N . SER A 1 108 ? 12.675 11.221 4.221 1.00 89.00 108 SER A N 1
ATOM 859 C CA . SER A 1 108 ? 13.860 10.397 4.502 1.00 89.00 108 SER A CA 1
ATOM 860 C C . SER A 1 108 ? 14.766 10.206 3.284 1.00 89.00 108 SER A C 1
ATOM 862 O O . SER A 1 108 ? 15.947 9.912 3.450 1.00 89.00 108 SER A O 1
ATOM 864 N N . ILE A 1 109 ? 14.276 10.434 2.058 1.00 86.00 109 ILE A N 1
ATOM 865 C CA . ILE A 1 109 ? 15.062 10.226 0.824 1.00 86.00 109 ILE A CA 1
ATOM 866 C C . ILE A 1 109 ? 16.361 11.041 0.835 1.00 86.00 109 ILE A C 1
ATOM 868 O O . ILE A 1 109 ? 17.433 10.507 0.561 1.00 86.00 109 ILE A O 1
ATOM 872 N N . ALA A 1 110 ? 16.282 12.330 1.177 1.00 87.88 110 ALA A N 1
ATOM 873 C CA . ALA A 1 110 ? 17.451 13.209 1.200 1.00 87.88 110 ALA A CA 1
ATOM 874 C C . ALA A 1 110 ? 18.433 12.895 2.342 1.00 87.88 110 ALA A C 1
ATOM 876 O O . ALA A 1 110 ? 19.568 13.358 2.303 1.00 87.88 110 ALA A O 1
ATOM 877 N N . LEU A 1 111 ? 18.015 12.130 3.353 1.00 89.31 111 LEU A N 1
ATOM 878 C CA . LEU A 1 111 ? 18.865 11.729 4.477 1.00 89.31 111 LEU A CA 1
ATOM 879 C C . LEU A 1 111 ? 19.594 10.413 4.181 1.00 89.31 111 LEU A C 1
ATOM 881 O O . LEU A 1 111 ? 20.759 10.265 4.531 1.00 89.31 111 LEU A O 1
ATOM 885 N N . THR A 1 112 ? 18.938 9.508 3.455 1.00 91.06 112 THR A N 1
ATOM 886 C CA . THR A 1 112 ? 19.404 8.132 3.204 1.00 91.06 112 THR A CA 1
ATOM 887 C C . THR A 1 112 ? 20.177 7.968 1.888 1.00 91.06 112 THR A C 1
ATOM 889 O O . THR A 1 112 ? 20.617 6.876 1.539 1.00 91.06 112 THR A O 1
ATOM 892 N N . TRP A 1 113 ? 20.375 9.041 1.111 1.00 87.75 113 TRP A N 1
ATOM 893 C CA . TRP A 1 113 ? 20.925 8.932 -0.252 1.00 87.75 113 TRP A CA 1
ATOM 894 C C . TRP A 1 113 ? 22.385 8.462 -0.336 1.00 87.75 113 TRP A C 1
ATOM 896 O O . TRP A 1 113 ? 22.792 7.964 -1.383 1.00 87.75 113 TRP A O 1
ATOM 906 N N . ARG A 1 114 ? 23.177 8.642 0.732 1.00 93.38 114 ARG A N 1
ATOM 907 C CA . ARG A 1 114 ? 24.578 8.176 0.811 1.00 93.38 114 ARG A CA 1
ATOM 908 C C . ARG A 1 114 ? 24.732 6.821 1.491 1.00 93.38 114 ARG A C 1
ATOM 910 O O . ARG A 1 114 ? 25.856 6.366 1.687 1.00 93.38 114 ARG A O 1
ATOM 917 N N . GLU A 1 115 ? 23.634 6.208 1.899 1.00 94.31 115 GLU A N 1
ATOM 918 C CA . GLU A 1 115 ? 23.681 4.937 2.597 1.00 94.31 115 GLU A CA 1
ATOM 919 C C . GLU A 1 115 ? 23.896 3.775 1.632 1.00 94.31 115 GLU A C 1
ATOM 921 O O . GLU A 1 115 ? 23.566 3.839 0.446 1.00 94.31 115 GLU A O 1
ATOM 926 N N . ALA A 1 116 ? 24.433 2.677 2.163 1.00 95.19 116 ALA A N 1
ATOM 927 C CA . ALA A 1 116 ? 24.404 1.409 1.455 1.00 95.19 116 ALA A CA 1
ATOM 928 C C . ALA A 1 116 ? 22.948 0.971 1.222 1.00 95.19 116 ALA A C 1
ATOM 930 O O . ALA A 1 116 ? 22.065 1.258 2.031 1.00 95.19 116 ALA A O 1
ATOM 931 N N . ILE A 1 117 ? 22.709 0.222 0.142 1.00 90.56 117 ILE A N 1
ATOM 932 C CA . ILE A 1 117 ? 21.364 -0.205 -0.281 1.00 90.56 117 ILE A CA 1
ATOM 933 C C . ILE A 1 117 ? 20.595 -0.886 0.863 1.00 90.56 117 ILE A C 1
ATOM 935 O O . ILE A 1 117 ? 19.450 -0.525 1.118 1.00 90.56 117 ILE A O 1
ATOM 939 N N . GLY A 1 118 ? 21.240 -1.799 1.599 1.00 92.31 118 GLY A N 1
ATOM 940 C CA . GLY A 1 118 ? 20.609 -2.510 2.718 1.00 92.31 118 GLY A CA 1
ATOM 941 C C . GLY A 1 118 ? 20.176 -1.598 3.870 1.00 92.31 118 GLY A C 1
ATOM 942 O O . GLY A 1 118 ? 19.101 -1.790 4.434 1.00 92.31 118 GLY A O 1
ATOM 943 N N . ASN A 1 119 ? 20.965 -0.566 4.181 1.00 94.00 119 ASN A N 1
ATOM 944 C CA . ASN A 1 119 ? 20.607 0.412 5.211 1.00 94.00 119 ASN A CA 1
ATOM 945 C C . ASN A 1 119 ? 19.407 1.242 4.756 1.00 94.00 119 ASN A C 1
ATOM 947 O O . ASN A 1 119 ? 18.430 1.366 5.485 1.00 94.00 119 ASN A O 1
ATOM 951 N N . ARG A 1 120 ? 19.422 1.694 3.499 1.00 91.81 120 ARG A N 1
ATOM 952 C CA . ARG A 1 120 ? 18.312 2.453 2.925 1.00 91.81 120 ARG A CA 1
ATOM 953 C C . ARG A 1 120 ? 17.011 1.644 2.887 1.00 91.81 120 ARG A C 1
ATOM 955 O O . ARG A 1 120 ? 15.943 2.190 3.155 1.00 91.81 120 ARG A O 1
ATOM 962 N N . GLN A 1 121 ? 17.080 0.353 2.553 1.00 91.50 121 GLN A N 1
ATOM 963 C CA . GLN A 1 121 ? 15.930 -0.557 2.606 1.00 91.50 121 GLN A CA 1
ATOM 964 C C . GLN A 1 121 ? 15.388 -0.681 4.035 1.00 91.50 121 GLN A C 1
ATOM 966 O O . GLN A 1 121 ? 14.179 -0.565 4.241 1.00 91.50 121 GLN A O 1
ATOM 971 N N . LEU A 1 122 ? 16.272 -0.882 5.018 1.00 92.69 122 LEU A N 1
ATOM 972 C CA . LEU A 1 122 ? 15.891 -0.969 6.426 1.00 92.69 122 LEU A CA 1
ATOM 973 C C . LEU A 1 122 ? 15.226 0.327 6.904 1.00 92.69 122 LEU A C 1
ATOM 975 O O . LEU A 1 122 ? 14.157 0.269 7.503 1.00 92.69 122 LEU A O 1
ATOM 979 N N . ASP A 1 123 ? 15.790 1.483 6.574 1.00 93.38 123 ASP A N 1
ATOM 980 C CA . ASP A 1 123 ? 15.241 2.790 6.933 1.00 93.38 123 ASP A CA 1
ATOM 981 C C . ASP A 1 123 ? 13.840 3.012 6.355 1.00 93.38 123 ASP A C 1
ATOM 983 O O . ASP A 1 123 ? 12.930 3.455 7.061 1.00 93.38 123 ASP A O 1
ATOM 987 N N . ILE A 1 124 ? 13.627 2.657 5.083 1.00 92.06 124 ILE A N 1
ATOM 988 C CA . ILE A 1 124 ? 12.300 2.703 4.451 1.00 92.06 124 ILE A CA 1
ATOM 989 C C . ILE A 1 124 ? 11.315 1.802 5.206 1.00 92.06 124 ILE A C 1
ATOM 991 O O . ILE A 1 124 ? 10.196 2.234 5.500 1.00 92.06 124 ILE A O 1
ATOM 995 N N . CYS A 1 125 ? 11.725 0.574 5.539 1.00 92.75 125 CYS A N 1
ATOM 996 C CA . CYS A 1 125 ? 10.904 -0.366 6.297 1.00 92.75 125 CYS A CA 1
ATOM 997 C C . CYS A 1 125 ? 10.538 0.193 7.676 1.00 92.75 125 CYS A C 1
ATOM 999 O O . CYS A 1 125 ? 9.358 0.216 8.013 1.00 92.75 125 CYS A O 1
ATOM 1001 N N . LEU A 1 126 ? 11.509 0.710 8.431 1.00 93.44 126 LEU A N 1
ATOM 1002 C CA . LEU A 1 126 ? 11.297 1.249 9.776 1.00 93.44 126 LEU A CA 1
ATOM 1003 C C . LEU A 1 126 ? 10.367 2.468 9.771 1.00 93.44 126 LEU A C 1
ATOM 1005 O O . LEU A 1 126 ? 9.448 2.553 10.586 1.00 93.44 126 LEU A O 1
ATOM 1009 N N . VAL A 1 127 ? 10.552 3.398 8.827 1.00 93.19 127 VAL A N 1
ATOM 1010 C CA . VAL A 1 127 ? 9.688 4.584 8.695 1.00 93.19 127 VAL A CA 1
ATOM 1011 C C . VAL A 1 127 ? 8.244 4.184 8.391 1.00 93.19 127 VAL A C 1
ATOM 1013 O O . VAL A 1 127 ? 7.300 4.763 8.939 1.00 93.19 127 VAL A O 1
ATOM 1016 N N . LEU A 1 128 ? 8.047 3.205 7.508 1.00 92.56 128 LEU A N 1
ATOM 1017 C CA . LEU A 1 128 ? 6.708 2.748 7.147 1.00 92.56 128 LEU A CA 1
ATOM 1018 C C . LEU A 1 128 ? 6.070 1.859 8.209 1.00 92.56 128 LEU A C 1
ATOM 1020 O O . LEU A 1 128 ? 4.850 1.907 8.369 1.00 92.56 128 LEU A O 1
ATOM 1024 N N . GLU A 1 129 ? 6.864 1.092 8.946 1.00 93.19 129 GLU A N 1
ATOM 1025 C CA . GLU A 1 129 ? 6.405 0.304 10.081 1.00 93.19 129 GLU A CA 1
ATOM 1026 C C . GLU A 1 12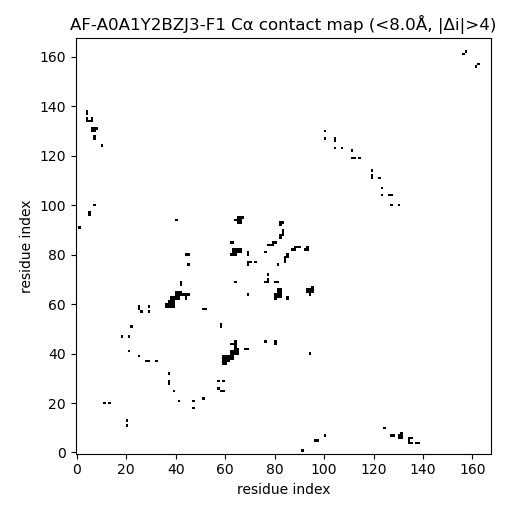9 ? 5.907 1.218 11.208 1.00 93.19 129 GLU A C 1
ATOM 1028 O O . GLU A 1 129 ? 4.776 1.047 11.668 1.00 93.19 129 GLU A O 1
ATOM 1033 N N . ASP A 1 130 ? 6.664 2.258 11.579 1.00 93.38 130 ASP A N 1
ATOM 1034 C CA . ASP A 1 130 ? 6.207 3.270 12.544 1.00 93.38 130 ASP A CA 1
ATOM 1035 C C . ASP A 1 130 ? 4.905 3.947 12.081 1.00 93.38 130 ASP A C 1
ATOM 1037 O O . ASP A 1 130 ? 3.920 4.038 12.830 1.00 93.38 130 ASP A O 1
ATOM 1041 N N . TYR A 1 131 ? 4.849 4.346 10.805 1.00 91.94 131 TYR A N 1
ATOM 1042 C CA . TYR A 1 131 ? 3.638 4.911 10.215 1.00 91.94 131 TYR A CA 1
ATOM 1043 C C . TYR A 1 131 ? 2.451 3.940 10.311 1.00 91.94 131 TYR A C 1
ATOM 1045 O O . TYR A 1 131 ? 1.360 4.326 10.749 1.00 91.94 131 TYR A O 1
ATOM 1053 N N . GLY A 1 132 ? 2.668 2.672 9.955 1.00 91.50 132 GLY A N 1
ATOM 1054 C CA . GLY A 1 132 ? 1.688 1.593 10.037 1.00 91.50 132 GLY A CA 1
ATOM 1055 C C . GLY A 1 132 ? 1.186 1.372 11.463 1.00 91.50 132 GLY A C 1
ATOM 1056 O O . GLY A 1 132 ? -0.027 1.340 11.686 1.00 91.50 132 GLY A O 1
ATOM 1057 N N . PHE A 1 133 ? 2.080 1.329 12.453 1.00 92.31 133 PHE A N 1
ATOM 1058 C CA . PHE A 1 133 ? 1.713 1.233 13.867 1.00 92.31 133 PHE A CA 1
ATOM 1059 C C . PHE A 1 133 ? 0.855 2.414 14.324 1.00 92.31 133 PHE A C 1
ATOM 1061 O O . PHE A 1 133 ? -0.119 2.235 15.064 1.00 92.31 133 PHE A O 1
ATOM 1068 N N . GLY A 1 134 ? 1.163 3.632 13.873 1.00 91.75 134 GLY A N 1
ATOM 1069 C CA . GLY A 1 134 ? 0.313 4.803 14.096 1.00 91.75 134 GLY A CA 1
ATOM 1070 C C . GLY A 1 134 ? -1.109 4.609 13.554 1.00 91.75 134 GLY A C 1
ATOM 1071 O O . GLY A 1 134 ? -2.091 4.890 14.250 1.00 91.75 134 GLY A O 1
ATOM 1072 N N . LYS A 1 135 ? -1.236 4.065 12.339 1.00 90.81 135 LYS A N 1
ATOM 1073 C CA . LYS A 1 135 ? -2.533 3.789 11.703 1.00 90.81 135 LYS A CA 1
ATOM 1074 C C . LYS A 1 135 ? -3.320 2.684 12.395 1.00 90.81 135 LYS A C 1
ATOM 1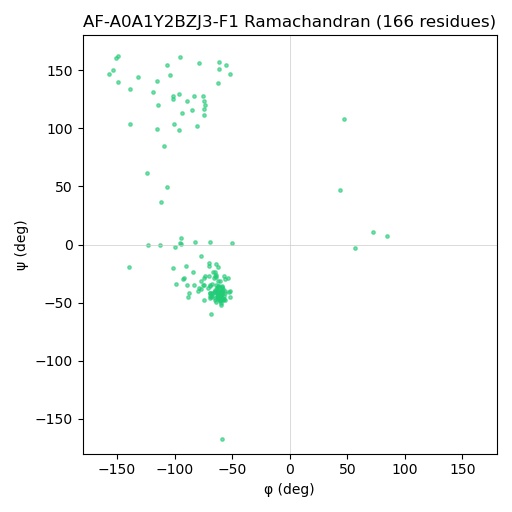076 O O . LYS A 1 135 ? -4.517 2.856 12.624 1.00 90.81 135 LYS A O 1
ATOM 1081 N N . VAL A 1 136 ? -2.665 1.596 12.797 1.00 91.75 136 VAL A N 1
ATOM 1082 C CA . VAL A 1 136 ? -3.303 0.506 13.551 1.00 91.75 136 VAL A CA 1
ATOM 1083 C C . VAL A 1 136 ? -3.828 1.013 14.896 1.00 91.75 136 VAL A C 1
ATOM 1085 O O . VAL A 1 136 ? -4.977 0.747 15.245 1.00 91.75 136 VAL A O 1
ATOM 1088 N N . ARG A 1 137 ? -3.050 1.824 15.628 1.00 91.94 137 ARG A N 1
ATOM 1089 C CA . ARG A 1 137 ? -3.518 2.451 16.879 1.00 91.94 137 ARG A CA 1
ATOM 1090 C C . ARG A 1 137 ? -4.752 3.327 16.659 1.00 91.94 137 ARG A C 1
ATOM 1092 O O . ARG A 1 137 ? -5.700 3.268 17.445 1.00 91.94 137 ARG A O 1
ATOM 1099 N N . SER A 1 138 ? -4.762 4.108 15.579 1.00 90.56 138 SER A N 1
ATOM 1100 C CA . SER A 1 138 ? -5.914 4.932 15.202 1.00 90.56 138 SER A CA 1
ATOM 1101 C C . SER A 1 138 ? -7.151 4.081 14.885 1.00 90.56 138 SER A C 1
ATOM 1103 O O . SER A 1 138 ? -8.223 4.357 15.426 1.00 90.56 138 SER A O 1
ATOM 1105 N N . LEU A 1 139 ? -6.993 3.000 14.111 1.00 90.31 139 LEU A N 1
ATOM 1106 C CA . LEU A 1 139 ? -8.047 2.022 13.809 1.00 90.31 139 LEU A CA 1
ATOM 1107 C C . LEU A 1 139 ? -8.637 1.406 15.086 1.00 90.31 139 LEU A C 1
ATOM 1109 O O . LEU A 1 139 ? -9.858 1.344 15.242 1.00 90.31 139 LEU A O 1
ATOM 1113 N N . VAL A 1 140 ? -7.790 0.973 16.023 1.00 92.19 140 VAL A N 1
ATOM 1114 C CA . VAL A 1 140 ? -8.244 0.394 17.297 1.00 92.19 140 VAL A CA 1
ATOM 1115 C C . VAL A 1 140 ? -9.043 1.420 18.099 1.00 92.19 140 VAL A C 1
ATOM 1117 O O . VAL A 1 140 ? -10.131 1.110 18.585 1.00 92.19 140 VAL A O 1
ATOM 1120 N N . SER A 1 141 ? -8.544 2.654 18.208 1.00 91.62 141 SER A N 1
ATOM 1121 C CA . SER A 1 141 ? -9.247 3.740 18.901 1.00 91.62 141 SER A CA 1
ATOM 1122 C C . SER A 1 141 ? -10.616 4.024 18.273 1.00 91.62 141 SER A C 1
ATOM 1124 O O . SER A 1 141 ? -11.630 4.050 18.974 1.00 91.62 141 SER A O 1
ATOM 1126 N N . TRP A 1 142 ? -10.670 4.141 16.945 1.00 90.06 142 TRP A N 1
ATOM 1127 C CA . TRP A 1 142 ? -11.911 4.347 16.199 1.00 90.06 142 TRP A CA 1
ATOM 1128 C C . TRP A 1 142 ? -12.909 3.200 16.406 1.00 90.06 142 TRP A C 1
ATOM 1130 O O . TRP A 1 142 ? -14.082 3.434 16.701 1.00 90.06 142 TRP A O 1
ATOM 1140 N N . THR A 1 143 ? -12.434 1.954 16.348 1.00 91.19 143 THR A N 1
ATOM 1141 C CA . THR A 1 143 ? -13.266 0.762 16.564 1.00 91.19 143 THR A CA 1
ATOM 1142 C C . THR A 1 143 ? -13.868 0.766 17.967 1.00 91.19 143 THR A C 1
ATOM 1144 O O . THR A 1 143 ? -15.071 0.563 18.129 1.00 91.19 143 THR A O 1
ATOM 1147 N N . ARG A 1 144 ? -13.064 1.085 18.991 1.00 94.00 144 ARG A N 1
ATOM 1148 C CA . ARG A 1 144 ? -13.541 1.211 20.378 1.00 94.00 144 ARG A CA 1
ATOM 1149 C C . ARG A 1 144 ? -14.629 2.275 20.512 1.00 94.00 144 ARG A C 1
ATOM 1151 O O . ARG A 1 144 ? -15.616 2.045 21.206 1.00 94.00 144 ARG A O 1
ATOM 1158 N N . GLN A 1 145 ? -14.479 3.415 19.838 1.00 92.31 145 GLN A N 1
ATOM 1159 C CA . GLN A 1 145 ? -15.486 4.480 19.858 1.00 92.31 145 GLN A CA 1
ATOM 1160 C C . GLN A 1 145 ? -16.812 4.036 19.233 1.00 92.31 145 GLN A C 1
ATOM 1162 O O . GLN A 1 145 ? -17.873 4.357 19.766 1.00 92.31 145 GLN A O 1
ATOM 1167 N N . ILE A 1 146 ? -16.773 3.291 18.126 1.00 91.94 146 ILE A N 1
ATOM 1168 C CA . ILE A 1 146 ? -17.988 2.789 17.472 1.00 91.94 146 ILE A CA 1
ATOM 1169 C C . ILE A 1 146 ? -18.685 1.733 18.311 1.00 91.94 146 ILE A C 1
ATOM 1171 O O . ILE A 1 146 ? -19.906 1.793 18.462 1.00 91.94 146 ILE A O 1
ATOM 1175 N N . LEU A 1 147 ? -17.926 0.793 18.875 1.00 94.88 147 LEU A N 1
ATOM 1176 C CA . LEU A 1 147 ? -18.485 -0.237 19.743 1.00 94.88 147 LEU A CA 1
ATOM 1177 C C . LEU A 1 147 ? -19.166 0.391 20.959 1.00 94.88 147 LEU A C 1
ATOM 1179 O O . LEU A 1 147 ? -20.307 0.048 21.249 1.00 94.88 147 LEU A O 1
ATOM 1183 N N . LYS A 1 148 ? -18.525 1.381 21.596 1.00 95.62 148 LYS A N 1
ATOM 1184 C CA . LYS A 1 148 ? -19.119 2.114 22.720 1.00 95.62 148 LYS A CA 1
ATOM 1185 C C . LYS A 1 148 ? -20.421 2.815 22.324 1.00 95.62 148 LYS A C 1
ATOM 1187 O O . LYS A 1 148 ? -21.443 2.583 22.951 1.00 95.62 148 LYS A O 1
ATOM 1192 N N . LYS A 1 149 ? -20.418 3.586 21.229 1.00 93.94 149 LYS A N 1
ATOM 1193 C CA . LYS A 1 149 ? -21.632 4.259 20.726 1.00 93.94 149 LYS A CA 1
ATOM 1194 C C . LYS A 1 149 ? -22.761 3.278 20.405 1.00 93.94 149 LYS A C 1
ATOM 1196 O O . LYS A 1 149 ? -23.928 3.590 20.620 1.00 93.94 149 LYS A O 1
ATOM 1201 N N . SER A 1 150 ? -22.418 2.114 19.857 1.00 93.50 150 SER A N 1
ATOM 1202 C CA . SER A 1 150 ? -23.395 1.076 19.520 1.00 93.50 150 SER A CA 1
ATOM 1203 C C . SER A 1 150 ? -23.988 0.450 20.781 1.00 93.50 150 SER A C 1
ATOM 1205 O O . SER A 1 150 ? -25.200 0.264 20.842 1.00 93.50 150 SER A O 1
ATOM 1207 N N . LEU A 1 151 ? -23.159 0.192 21.796 1.00 96.00 151 LEU A N 1
ATOM 1208 C CA . LEU A 1 151 ? -23.598 -0.322 23.091 1.00 96.00 151 LEU A CA 1
ATOM 1209 C C . LEU A 1 151 ? -24.501 0.683 23.819 1.00 96.00 151 LEU A C 1
ATOM 1211 O O . LEU A 1 151 ? -25.611 0.322 24.193 1.00 96.00 151 LEU A O 1
ATOM 1215 N N . ASP A 1 152 ? -24.085 1.949 23.916 1.00 95.00 152 ASP A N 1
ATOM 1216 C CA . ASP A 1 152 ? -24.869 3.022 24.546 1.00 95.00 152 ASP A CA 1
ATOM 1217 C C . ASP A 1 152 ? -26.255 3.158 23.879 1.00 95.00 152 ASP A C 1
ATOM 1219 O O . ASP A 1 152 ? -27.282 3.328 24.542 1.00 95.00 152 ASP A O 1
ATOM 1223 N N . LYS A 1 153 ? -26.307 3.025 22.544 1.00 93.00 153 LYS A N 1
ATOM 1224 C CA . LYS A 1 153 ? -27.565 3.030 21.787 1.00 93.00 153 LYS A CA 1
ATOM 1225 C C . LYS A 1 153 ? -28.441 1.823 22.128 1.00 93.00 153 LYS A C 1
ATOM 1227 O O . LYS A 1 153 ? -29.634 2.006 22.358 1.00 93.00 153 LYS A O 1
ATOM 1232 N N . LEU A 1 154 ? -27.878 0.614 22.179 1.00 93.00 154 LEU A N 1
ATOM 1233 C CA . LEU A 1 154 ? -28.623 -0.592 22.559 1.00 93.00 154 LEU A CA 1
ATOM 1234 C C . LEU A 1 154 ? -29.179 -0.480 23.982 1.00 93.00 154 LEU A C 1
ATOM 1236 O O . LEU A 1 154 ? -30.355 -0.764 24.192 1.00 93.00 154 LEU A O 1
ATOM 1240 N N . GLU A 1 155 ? -28.385 0.013 24.935 1.00 93.50 155 GLU A N 1
ATOM 1241 C CA . GLU A 1 155 ? -28.852 0.247 26.305 1.00 93.50 155 GLU A CA 1
ATOM 1242 C C . GLU A 1 155 ? -30.016 1.240 26.353 1.00 93.50 155 GLU A C 1
ATOM 1244 O O . GLU A 1 155 ? -31.000 1.002 27.055 1.00 93.50 155 GLU A O 1
ATOM 1249 N N . SER A 1 156 ? -29.947 2.335 25.587 1.00 90.50 156 SER A N 1
ATOM 1250 C CA . SER A 1 156 ? -31.050 3.302 25.531 1.00 90.50 156 SER A CA 1
ATOM 1251 C C . SER A 1 156 ? -32.343 2.703 24.963 1.00 90.50 156 SER A C 1
ATOM 1253 O O . SER A 1 156 ? -33.416 2.997 25.483 1.00 90.50 156 SER A O 1
ATOM 1255 N N . LEU A 1 157 ? -32.252 1.819 23.962 1.00 89.25 157 LEU A N 1
ATOM 1256 C CA . LEU A 1 157 ? -33.411 1.145 23.363 1.00 89.25 157 LEU A CA 1
ATOM 1257 C C . LEU A 1 157 ? -34.052 0.143 24.329 1.00 89.25 157 LEU A C 1
ATOM 1259 O O . LEU A 1 157 ? -35.275 0.113 24.463 1.00 89.25 157 LEU A O 1
ATOM 1263 N N . VAL A 1 158 ? -33.230 -0.621 25.055 1.00 89.69 158 VAL A N 1
ATOM 1264 C CA . VAL A 1 158 ? -33.700 -1.550 26.095 1.00 89.69 158 VAL A CA 1
ATOM 1265 C C . VAL A 1 158 ? -34.403 -0.790 27.223 1.00 89.69 158 VAL A C 1
ATOM 1267 O O . VAL A 1 158 ? -35.484 -1.188 27.652 1.00 89.69 158 VAL A O 1
ATOM 1270 N N . ARG A 1 159 ? -33.850 0.350 27.666 1.00 82.50 159 ARG A N 1
ATOM 1271 C CA . ARG A 1 159 ? -34.475 1.209 28.692 1.00 82.50 159 ARG A CA 1
ATOM 1272 C C . ARG A 1 159 ? -35.796 1.837 28.237 1.00 82.50 159 ARG A C 1
ATOM 1274 O O . ARG A 1 159 ? -36.637 2.129 29.078 1.00 82.50 159 ARG A O 1
ATOM 1281 N N . GLN A 1 160 ? -35.987 2.037 26.933 1.00 82.69 160 GLN A N 1
ATOM 1282 C CA . GLN A 1 160 ? -37.230 2.555 26.348 1.00 82.69 160 GLN A CA 1
ATOM 1283 C C . GLN A 1 160 ? -38.308 1.473 26.149 1.00 82.69 160 GLN A C 1
ATOM 1285 O O . GLN A 1 160 ? -39.385 1.780 25.647 1.00 82.69 160 GLN A O 1
ATOM 1290 N N . GLY A 1 161 ? -38.053 0.218 26.542 1.00 67.44 161 GLY A N 1
ATOM 1291 C CA . GLY A 1 161 ? -39.036 -0.869 26.469 1.00 67.44 161 GLY A CA 1
ATOM 1292 C C . GLY A 1 161 ? -39.332 -1.369 25.051 1.00 67.44 161 GLY A C 1
ATOM 1293 O O . GLY A 1 161 ? -40.269 -2.143 24.862 1.00 67.44 161 GLY A O 1
ATOM 1294 N N . ILE A 1 162 ? -38.546 -0.961 24.049 1.00 61.91 162 ILE A N 1
ATOM 1295 C CA . ILE A 1 162 ? -38.688 -1.447 22.674 1.00 61.91 162 ILE A CA 1
ATOM 1296 C C . ILE A 1 162 ? -37.997 -2.809 22.592 1.00 61.91 162 ILE A C 1
ATOM 1298 O O . ILE A 1 162 ? -36.772 -2.897 22.531 1.00 61.91 162 ILE A O 1
ATOM 1302 N N . ASN A 1 163 ? -38.791 -3.878 22.615 1.00 59.34 163 ASN A N 1
ATOM 1303 C CA . ASN A 1 163 ? -38.303 -5.238 22.423 1.00 59.34 163 ASN A CA 1
ATOM 1304 C C . ASN A 1 163 ? -37.991 -5.434 20.922 1.00 59.34 163 ASN A C 1
ATOM 1306 O O . ASN A 1 163 ? -38.908 -5.339 20.106 1.00 59.34 163 ASN A O 1
ATOM 1310 N N . PRO A 1 164 ? -36.734 -5.683 20.509 1.00 56.19 164 PRO A N 1
ATOM 1311 C CA . PRO A 1 164 ? -36.359 -5.731 19.090 1.00 56.19 164 PRO A CA 1
ATOM 1312 C C . PRO A 1 164 ? -36.932 -6.937 18.316 1.00 56.19 164 PRO A C 1
ATOM 1314 O O . PRO A 1 164 ? -36.654 -7.088 17.132 1.00 56.19 164 PRO A O 1
ATOM 1317 N N . THR A 1 165 ? -37.732 -7.792 18.956 1.00 56.50 165 THR A N 1
ATOM 1318 C CA . THR A 1 165 ? -38.329 -9.010 18.384 1.00 56.50 165 THR A CA 1
ATOM 1319 C C . THR A 1 165 ? -39.749 -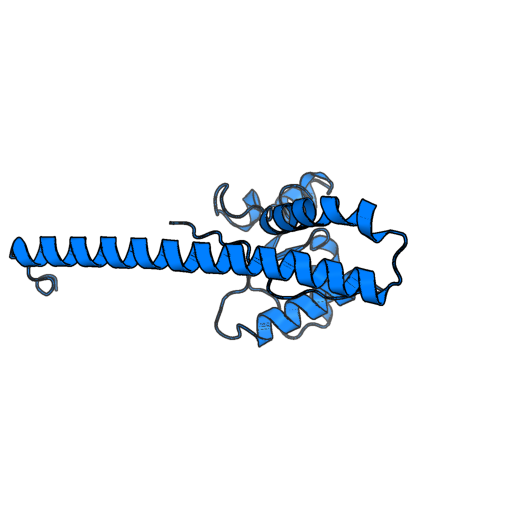8.837 17.831 1.00 56.50 165 THR A C 1
ATOM 1321 O O . THR A 1 165 ? -40.346 -9.821 17.407 1.00 56.50 165 THR A O 1
ATOM 1324 N N . SER A 1 166 ? -40.309 -7.623 17.787 1.00 50.28 166 SER A N 1
ATOM 1325 C CA . SER A 1 166 ? -41.692 -7.392 17.333 1.00 50.28 166 SER A CA 1
ATOM 1326 C C . SER A 1 166 ? -41.813 -6.743 15.946 1.00 50.28 166 SER A C 1
ATOM 1328 O O . SER A 1 166 ? -42.548 -5.767 15.794 1.00 50.28 166 SER A O 1
ATOM 1330 N N . GLN A 1 167 ? -41.115 -7.258 14.933 1.00 43.00 167 GLN A N 1
ATOM 1331 C CA . GLN A 1 167 ? -41.490 -7.049 13.526 1.00 43.00 167 GLN A CA 1
ATOM 1332 C C . GLN A 1 167 ? -41.297 -8.369 12.769 1.00 43.00 167 GLN A C 1
ATOM 1334 O O . GLN A 1 167 ? -40.165 -8.793 12.539 1.00 43.00 167 GLN A O 1
ATOM 1339 N N . GLY A 1 168 ? -42.423 -9.038 12.499 1.00 38.69 168 GLY A N 1
ATOM 1340 C CA . GLY A 1 168 ? -42.538 -10.134 11.536 1.00 38.69 168 GLY A CA 1
ATOM 1341 C C . GLY A 1 168 ? -42.796 -9.621 10.127 1.00 38.69 168 GLY A C 1
ATOM 1342 O O . GLY A 1 168 ? -43.090 -8.411 9.988 1.00 38.69 168 GLY A O 1
#

Solvent-accessible surface area (backbone atoms only — not comparable to full-atom values): 10077 Å² total; per-residue (Å²): 137,84,86,84,57,69,61,71,86,80,86,81,92,73,94,68,61,82,60,59,53,54,48,58,50,49,55,49,50,49,68,76,38,72,90,55,85,44,73,46,72,34,77,60,38,84,62,42,51,68,55,43,71,74,74,52,94,72,77,62,78,39,66,25,18,25,56,85,46,23,76,79,45,57,69,71,50,32,62,65,24,16,28,68,63,62,59,76,49,63,94,82,66,39,58,58,50,62,52,56,52,48,62,58,50,57,69,48,49,84,73,41,70,85,49,56,69,70,55,39,52,49,51,54,49,52,58,47,48,55,52,23,52,54,29,51,54,51,49,53,53,52,50,52,53,50,52,49,56,52,50,57,49,50,53,53,40,55,74,68,69,58,65,90,82,82,75,133

Sequence (168 aa):
MDCRHDIVLRLYDADQEKMAYADSCVEWLLNTFPTRRVIFGYDVVCKWISHAAAYLLRLPFMVFIPALHVYAHGISCQCRFGPHTVMGLGFSMNGEGVERSNSRLSKSIALTWREAIGNRQLDICLVLEDYGFGKVRSLVSWTRQILKKSLDKLESLVRQGINPTSQG

Mean predicted aligned error: 7.7 Å

Secondary structure (DSSP, 8-state):
---------------S-HHHHHHHHHHHHHHHSTTS--EEE-TTHHHHHHHHHHH-S---SEEE--HHHHTTS-HHHHHHH-HHHHH---TT-SSHHHHHHHHHHHHHHHHHTTS-HHHHHHHHHHHHHHHHHHHHHHHHHHHHHHHHHHHHHHHHHHHTT--TT---

InterPro domains:
  IPR040521 Kyakuja-Dileera-Zisupton transposase [PF18758] (2-121)

Foldseek 3Di:
DDDDLLADDDDDDDPDDPLVVQVVVFVCVCVVCVPDQDEEEDLVVVVNVVVCVVDPPDDHNYYAYAQVRQVVDDPVNCCVHQCVNGPVDPPRPRPCSVVVLVVQVVVCCVVCVPPDPVVNVVVSVVSSVVVNVVSVVVVVVVVVVVVVVVVVVVVVCVVVVPDVPPDD

Radius of gyration: 20.78 Å; Cα contacts (8 Å, |Δi|>4): 126; chains: 1; bounding box: 67×30×51 Å